Protein AF-A0A2V6WYR8-F1 (afdb_monomer_lite)

Foldseek 3Di:
DVVCLVCVVVVLVVVAPDKDKFKKAADLVCLVVLVVQLVVLCVVLVWDWDWRADSVRRIIITITGFHPVDPCRVVSRVVSVVSSQVSRVVRVMDGDD

Sequence (97 aa):
LWKGRKEAAGVLGRMTANWLLQDAVVPRSKLPAIMREVAAIAARHQLLIANVFHAGDGNLHPLICYDERRPGERERAIQANEELLAACIALGGSVTG

pLDDT: mean 92.53, std 8.23, range [46.0, 98.62]

Radius of gyration: 13.2 Å; chains: 1; bounding box: 28×29×32 Å

Structure (mmCIF, N/CA/C/O backbone):
data_AF-A0A2V6WYR8-F1
#
_entry.id   AF-A0A2V6WYR8-F1
#
loop_
_atom_site.group_PDB
_atom_site.id
_atom_site.type_symbol
_atom_site.label_atom_id
_atom_site.label_alt_id
_atom_site.label_comp_id
_atom_site.label_asym_id
_atom_site.label_entity_id
_atom_site.label_seq_id
_atom_site.pdbx_PDB_ins_code
_atom_site.Cartn_x
_atom_site.Cartn_y
_atom_site.Cartn_z
_atom_site.occupancy
_atom_site.B_iso_or_equiv
_atom_site.auth_seq_id
_atom_site.auth_comp_id
_atom_site.auth_asym_id
_atom_site.auth_atom_id
_atom_site.pdbx_PDB_model_num
ATOM 1 N N . LEU A 1 1 ? -11.797 17.659 -14.805 1.00 73.31 1 LEU A N 1
ATOM 2 C CA . LEU A 1 1 ? -10.851 16.548 -14.534 1.00 73.31 1 LEU A CA 1
ATOM 3 C C . LEU A 1 1 ? -9.777 16.930 -13.507 1.00 73.31 1 LEU A C 1
ATOM 5 O O . LEU A 1 1 ? -9.745 16.321 -12.449 1.00 73.31 1 LEU A O 1
ATOM 9 N N . TRP A 1 2 ? -8.967 17.973 -13.731 1.00 82.94 2 TRP A N 1
ATOM 10 C CA . TRP A 1 2 ? -7.863 18.341 -12.818 1.00 82.94 2 TRP A CA 1
ATOM 11 C C . TRP A 1 2 ? -8.280 18.759 -11.397 1.00 82.94 2 TRP A C 1
ATOM 13 O O . TRP A 1 2 ? -7.629 18.383 -10.425 1.00 82.94 2 TRP A O 1
ATOM 23 N N . LYS A 1 3 ? -9.405 19.476 -11.262 1.00 80.31 3 LYS A N 1
ATOM 24 C CA . LYS A 1 3 ? -9.998 19.826 -9.960 1.00 80.31 3 LYS A CA 1
ATOM 25 C C . LYS A 1 3 ? -10.217 18.584 -9.079 1.00 80.31 3 LYS A C 1
ATOM 27 O O . LYS A 1 3 ? -9.787 18.575 -7.935 1.00 80.31 3 LYS A O 1
ATOM 32 N N . GLY A 1 4 ? -10.749 17.500 -9.654 1.00 77.19 4 GLY A N 1
ATOM 33 C CA . GLY A 1 4 ? -10.975 16.242 -8.932 1.00 77.19 4 GLY A CA 1
ATOM 34 C C . GLY A 1 4 ? -9.690 15.592 -8.408 1.00 77.19 4 GLY A C 1
ATOM 35 O O . GLY A 1 4 ? -9.667 15.112 -7.282 1.00 77.19 4 GLY A O 1
ATOM 36 N N . ARG A 1 5 ? -8.586 15.643 -9.170 1.00 81.31 5 ARG A N 1
ATOM 37 C CA . ARG A 1 5 ? -7.278 15.118 -8.725 1.00 81.31 5 ARG A CA 1
ATOM 38 C C . ARG A 1 5 ? -6.720 15.881 -7.519 1.00 81.31 5 ARG A C 1
ATOM 40 O O . ARG A 1 5 ? -6.082 15.261 -6.670 1.00 81.31 5 ARG A O 1
ATOM 47 N N . LYS A 1 6 ? -6.934 17.201 -7.459 1.00 82.81 6 LYS A N 1
ATOM 48 C CA . LYS A 1 6 ? -6.502 18.057 -6.339 1.00 82.81 6 LYS A CA 1
ATOM 49 C C . LYS A 1 6 ? -7.389 17.904 -5.103 1.00 82.81 6 LYS A C 1
ATOM 51 O O . LYS A 1 6 ? -6.912 18.063 -3.990 1.00 82.81 6 LYS A O 1
ATOM 56 N N . GLU A 1 7 ? -8.662 17.576 -5.295 1.00 85.25 7 GLU A N 1
ATOM 57 C CA . GLU A 1 7 ? -9.653 17.476 -4.218 1.00 85.25 7 GLU A CA 1
ATOM 58 C C . GLU A 1 7 ? -9.744 16.083 -3.575 1.00 85.25 7 GLU A C 1
ATOM 60 O O . GLU A 1 7 ? -10.582 15.883 -2.697 1.00 85.25 7 GLU A O 1
ATOM 65 N N . ALA A 1 8 ? -8.891 15.125 -3.959 1.00 81.31 8 ALA A N 1
ATOM 66 C CA . ALA A 1 8 ? -8.946 13.744 -3.466 1.00 81.31 8 ALA A CA 1
ATOM 67 C C . ALA A 1 8 ? -8.964 13.651 -1.926 1.00 81.31 8 ALA A C 1
ATOM 69 O O . ALA A 1 8 ? -9.812 12.962 -1.363 1.00 81.31 8 ALA A O 1
ATOM 70 N N . ALA A 1 9 ? -8.111 14.420 -1.240 1.00 76.56 9 ALA A N 1
ATOM 71 C CA . ALA A 1 9 ? -8.105 14.486 0.224 1.00 76.56 9 ALA A CA 1
ATOM 72 C C . ALA A 1 9 ? -9.416 15.063 0.798 1.00 76.56 9 ALA A C 1
ATOM 74 O O . ALA A 1 9 ? -9.946 14.552 1.780 1.00 76.56 9 ALA A O 1
ATOM 75 N N . GLY A 1 10 ? -9.989 16.087 0.154 1.00 79.81 10 GLY A N 1
ATOM 76 C CA . GLY A 1 10 ? -11.255 16.694 0.577 1.00 79.81 10 GLY A CA 1
ATOM 77 C C . GLY A 1 10 ? -12.472 15.785 0.370 1.00 79.81 10 GLY A C 1
ATOM 78 O O . GLY A 1 10 ? -13.446 15.875 1.114 1.00 79.81 10 GLY A O 1
ATOM 79 N N . VAL A 1 11 ? -12.430 14.891 -0.622 1.00 83.12 11 VAL A N 1
ATOM 80 C CA . VAL A 1 11 ? -13.449 13.845 -0.799 1.00 83.12 11 VAL A CA 1
ATOM 81 C C . VAL A 1 11 ? -13.307 12.772 0.277 1.00 83.12 11 VAL A C 1
ATOM 83 O O . VAL A 1 11 ? -14.308 12.414 0.892 1.00 83.12 11 VAL A O 1
ATOM 86 N N . LEU A 1 12 ? -12.085 12.317 0.566 1.00 82.88 12 LEU A N 1
ATOM 87 C CA . LEU A 1 12 ? -11.844 11.315 1.610 1.00 82.88 12 LEU A CA 1
ATOM 88 C C . LEU A 1 12 ? -12.236 11.817 3.003 1.00 82.88 12 LEU A C 1
ATOM 90 O O . LEU A 1 12 ? -12.883 11.077 3.739 1.00 82.88 12 LEU A O 1
ATOM 94 N N . GLY A 1 13 ? -12.013 13.105 3.282 1.00 79.75 13 GLY A N 1
ATOM 95 C CA . GLY A 1 13 ? -12.531 13.820 4.458 1.00 79.75 13 GLY A CA 1
ATOM 96 C C . GLY A 1 13 ? -14.040 13.729 4.678 1.00 79.75 13 GLY A C 1
ATOM 97 O O . GLY A 1 13 ? -14.509 13.924 5.793 1.00 79.75 13 GLY A O 1
ATOM 98 N N . ARG A 1 14 ? -14.813 13.435 3.628 1.00 84.88 14 ARG A N 1
ATOM 99 C CA . ARG A 1 14 ? -16.265 13.226 3.711 1.00 84.88 14 ARG A CA 1
ATOM 100 C C . ARG A 1 14 ? -16.666 11.752 3.718 1.00 84.88 14 ARG A C 1
ATOM 102 O O . ARG A 1 14 ? -17.800 11.450 4.070 1.00 84.88 14 ARG A O 1
ATOM 109 N N . MET A 1 15 ? -15.781 10.853 3.292 1.00 84.25 15 MET A N 1
ATOM 110 C CA . MET A 1 15 ? -16.070 9.420 3.160 1.00 84.25 15 MET A CA 1
ATOM 111 C C . MET A 1 15 ? -15.714 8.617 4.409 1.00 84.25 15 MET A C 1
ATOM 113 O O . MET A 1 15 ? -16.322 7.579 4.652 1.00 84.25 15 MET A O 1
ATOM 117 N N . THR A 1 16 ? -14.728 9.067 5.180 1.00 89.81 16 THR A N 1
ATOM 118 C CA . THR A 1 16 ? -14.226 8.349 6.353 1.00 89.81 16 THR A CA 1
ATOM 119 C C . THR A 1 16 ? -13.915 9.317 7.489 1.00 89.81 16 THR A C 1
ATOM 121 O O . THR A 1 16 ? -13.573 10.474 7.246 1.00 89.81 16 THR A O 1
ATOM 124 N N . ALA A 1 17 ? -14.055 8.847 8.730 1.00 90.25 17 ALA A N 1
ATOM 125 C CA . ALA A 1 17 ? -13.750 9.637 9.921 1.00 90.25 17 ALA A CA 1
ATOM 126 C C . ALA A 1 17 ? -12.236 9.767 10.137 1.00 90.25 17 ALA A C 1
ATOM 128 O O . ALA A 1 17 ? -11.753 10.833 10.513 1.00 90.25 17 ALA A O 1
ATOM 129 N N . ASN A 1 18 ? -11.488 8.698 9.852 1.00 94.69 18 ASN A N 1
ATOM 130 C CA . ASN A 1 18 ? -10.043 8.640 10.016 1.00 94.69 18 ASN A CA 1
ATOM 131 C C . ASN A 1 18 ? -9.377 8.004 8.783 1.00 94.69 18 ASN A C 1
ATOM 133 O O . ASN A 1 18 ? -10.003 7.262 8.015 1.00 94.69 18 ASN A O 1
ATOM 137 N N . TRP A 1 19 ? -8.086 8.281 8.590 1.00 94.44 19 TRP A N 1
ATOM 138 C CA . TRP A 1 19 ? -7.246 7.527 7.663 1.00 94.44 19 TRP A CA 1
ATOM 139 C C . TRP A 1 19 ? -5.773 7.538 8.064 1.00 94.44 19 TRP A C 1
ATOM 141 O O . TRP A 1 19 ? -5.283 8.506 8.644 1.00 94.44 19 TRP A O 1
ATOM 151 N N . LEU A 1 20 ? -5.056 6.480 7.685 1.00 94.56 20 LEU A N 1
ATOM 152 C CA . LEU A 1 20 ? -3.596 6.467 7.638 1.00 94.56 20 LEU A CA 1
ATOM 153 C C . LEU A 1 20 ? -3.154 6.747 6.202 1.00 94.56 20 LEU A C 1
ATOM 155 O O . LEU A 1 20 ? -3.526 6.018 5.284 1.00 94.56 20 LEU A O 1
ATOM 159 N N . LEU A 1 21 ? -2.382 7.814 6.013 1.00 93.44 21 LEU A N 1
ATOM 160 C CA . LEU A 1 21 ? -1.752 8.144 4.738 1.00 93.44 21 LEU A CA 1
ATOM 161 C C . LEU A 1 21 ? -0.358 7.525 4.698 1.00 93.44 21 LEU A C 1
ATOM 163 O O . LEU A 1 21 ? 0.400 7.700 5.649 1.00 93.44 21 LEU A O 1
ATOM 167 N N . GLN A 1 22 ? -0.025 6.850 3.604 1.00 92.62 22 GLN A N 1
ATOM 168 C CA . GLN A 1 22 ? 1.332 6.381 3.331 1.00 92.62 22 GLN A CA 1
ATOM 169 C C . GLN A 1 22 ? 1.950 7.118 2.144 1.00 92.62 22 GLN A C 1
ATOM 171 O O . GLN A 1 22 ? 1.234 7.589 1.262 1.00 92.62 22 GLN A O 1
ATOM 176 N N . ASP A 1 23 ? 3.278 7.186 2.133 1.00 93.69 23 ASP A N 1
ATOM 177 C CA . ASP A 1 23 ? 4.095 7.587 0.988 1.00 93.69 23 ASP A CA 1
ATOM 178 C C . ASP A 1 23 ? 5.075 6.442 0.704 1.00 93.69 23 ASP A C 1
ATOM 180 O O . ASP A 1 23 ? 5.950 6.109 1.511 1.00 93.69 23 ASP A O 1
ATOM 184 N N . ALA A 1 24 ? 4.818 5.737 -0.394 1.00 92.06 24 ALA A N 1
ATOM 185 C CA . ALA A 1 24 ? 5.512 4.512 -0.748 1.00 92.06 24 ALA A CA 1
ATOM 186 C C . ALA A 1 24 ? 5.916 4.564 -2.214 1.00 92.06 24 ALA A C 1
ATOM 188 O O . ALA A 1 24 ? 5.089 4.784 -3.093 1.00 92.06 24 ALA A O 1
ATOM 189 N N . VAL A 1 25 ? 7.182 4.286 -2.499 1.00 95.69 25 VAL A N 1
ATOM 190 C CA . VAL A 1 25 ? 7.700 4.262 -3.869 1.00 95.69 25 VAL A CA 1
ATOM 191 C C . VAL A 1 25 ? 8.037 2.831 -4.241 1.00 95.69 25 VAL A C 1
ATOM 193 O O . VAL A 1 25 ? 8.730 2.156 -3.491 1.00 95.69 25 VAL A O 1
ATOM 196 N N . VAL A 1 26 ? 7.605 2.367 -5.415 1.00 96.75 26 VAL A N 1
ATOM 197 C CA . VAL A 1 26 ? 8.048 1.086 -5.997 1.00 96.75 26 VAL A CA 1
ATOM 198 C C . VAL A 1 26 ? 8.625 1.305 -7.395 1.00 96.75 26 VAL A C 1
ATOM 200 O O . VAL A 1 26 ? 8.248 2.265 -8.073 1.00 96.75 26 VAL A O 1
ATOM 203 N N . PRO A 1 27 ? 9.480 0.400 -7.910 1.00 97.12 27 PRO A N 1
ATOM 204 C CA . PRO A 1 27 ? 9.853 0.436 -9.318 1.00 97.12 27 PRO A CA 1
ATOM 205 C C . PRO A 1 27 ? 8.600 0.453 -10.202 1.00 97.12 27 PRO A C 1
ATOM 207 O O . PRO A 1 27 ? 7.678 -0.331 -9.991 1.00 97.12 27 PRO A O 1
ATOM 210 N N . ARG A 1 28 ? 8.562 1.304 -11.233 1.00 96.50 28 ARG A N 1
ATOM 211 C CA . ARG A 1 28 ? 7.365 1.491 -12.086 1.00 96.50 28 ARG A CA 1
ATOM 212 C C . ARG A 1 28 ? 6.811 0.187 -12.668 1.00 96.50 28 ARG A C 1
ATOM 214 O O . ARG A 1 28 ? 5.600 0.017 -12.775 1.00 96.50 28 ARG A O 1
ATOM 221 N N . SER A 1 29 ? 7.687 -0.766 -12.988 1.00 96.94 29 SER A N 1
ATOM 222 C CA . SER A 1 29 ? 7.313 -2.104 -13.470 1.00 96.94 29 SER A CA 1
ATOM 223 C C . SER A 1 29 ? 6.552 -2.949 -12.435 1.00 96.94 29 SER A C 1
ATOM 225 O O . SER A 1 29 ? 5.929 -3.947 -12.793 1.00 96.94 29 SER A O 1
ATOM 227 N N . LYS A 1 30 ? 6.577 -2.554 -11.159 1.00 97.81 30 LYS A N 1
ATOM 228 C CA . LYS A 1 30 ? 5.892 -3.193 -10.031 1.00 97.81 30 LYS A CA 1
ATOM 229 C C . LYS A 1 30 ? 4.599 -2.487 -9.622 1.00 97.81 30 LYS A C 1
ATOM 231 O O . LYS A 1 30 ? 3.886 -3.039 -8.789 1.00 97.81 30 LYS A O 1
ATOM 236 N N . LEU A 1 31 ? 4.227 -1.360 -10.242 1.00 95.94 31 LEU A N 1
ATOM 237 C CA . LEU A 1 31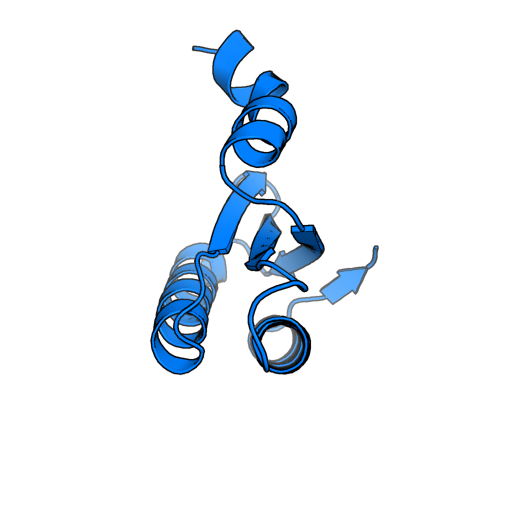 ? 2.953 -0.673 -9.969 1.00 95.94 31 LEU A CA 1
ATOM 238 C C . LEU A 1 31 ? 1.730 -1.613 -10.047 1.00 95.94 31 LEU A C 1
ATOM 240 O O . LEU A 1 31 ? 0.935 -1.627 -9.109 1.00 95.94 31 LEU A O 1
ATOM 244 N N . PRO A 1 32 ? 1.578 -2.475 -11.076 1.00 96.44 32 PRO A N 1
ATOM 245 C CA . PRO A 1 32 ? 0.463 -3.421 -11.105 1.00 96.44 32 PRO A CA 1
ATOM 246 C C . PRO A 1 32 ? 0.500 -4.449 -9.968 1.00 96.44 32 PRO A C 1
ATOM 248 O O . PRO A 1 32 ? -0.548 -4.930 -9.548 1.00 96.44 32 PRO A O 1
ATOM 251 N N . ALA A 1 33 ? 1.693 -4.818 -9.493 1.00 98.19 33 ALA A N 1
ATOM 252 C CA . ALA A 1 33 ? 1.849 -5.781 -8.409 1.00 98.19 33 ALA A CA 1
ATOM 253 C C . ALA A 1 33 ? 1.449 -5.160 -7.067 1.00 98.19 33 ALA A C 1
ATOM 255 O O . ALA A 1 33 ? 0.580 -5.712 -6.400 1.00 98.19 33 ALA A O 1
ATOM 256 N N . ILE A 1 34 ? 1.983 -3.982 -6.721 1.00 97.19 34 ILE A N 1
ATOM 257 C CA . ILE A 1 34 ? 1.628 -3.319 -5.458 1.00 97.19 34 ILE A CA 1
ATOM 258 C C . ILE A 1 34 ? 0.140 -2.948 -5.410 1.00 97.19 34 ILE A C 1
ATOM 260 O O . ILE A 1 34 ? -0.484 -3.087 -4.368 1.00 97.19 34 ILE A O 1
ATOM 264 N N . MET A 1 35 ? -0.480 -2.570 -6.535 1.00 96.56 35 MET A N 1
ATOM 265 C CA . MET A 1 35 ? -1.923 -2.288 -6.565 1.00 96.56 35 MET A CA 1
ATOM 266 C C . MET A 1 35 ? -2.780 -3.534 -6.294 1.00 96.56 35 MET A C 1
ATOM 268 O O . MET A 1 35 ? -3.841 -3.419 -5.682 1.00 96.56 35 MET A O 1
ATOM 272 N N . ARG A 1 36 ? -2.326 -4.725 -6.712 1.00 98.19 36 ARG A N 1
ATOM 273 C CA . ARG A 1 36 ? -2.981 -5.992 -6.345 1.00 98.19 36 ARG A CA 1
ATOM 274 C C . ARG A 1 36 ? -2.806 -6.305 -4.863 1.00 98.19 36 ARG A C 1
ATOM 276 O O . ARG A 1 36 ? -3.778 -6.708 -4.234 1.00 98.19 36 ARG A O 1
ATOM 283 N N . GLU A 1 37 ? -1.618 -6.067 -4.309 1.00 98.12 37 GLU A N 1
ATOM 284 C CA . GLU A 1 37 ? -1.374 -6.231 -2.871 1.00 98.12 37 GLU A CA 1
ATOM 285 C C . GLU A 1 37 ? -2.246 -5.285 -2.044 1.00 98.12 37 GLU A C 1
ATOM 287 O O . GLU A 1 37 ? -2.912 -5.735 -1.120 1.00 98.12 37 GLU A O 1
ATOM 292 N N . VAL A 1 38 ? -2.351 -4.005 -2.422 1.00 97.75 38 VAL A N 1
ATOM 293 C CA . VAL A 1 38 ? -3.250 -3.039 -1.766 1.00 97.75 38 VAL A CA 1
ATOM 294 C C . VAL A 1 38 ? -4.692 -3.552 -1.747 1.00 97.75 38 VAL A C 1
ATOM 296 O O . VAL A 1 38 ? -5.342 -3.515 -0.704 1.00 97.75 38 VAL A O 1
ATOM 299 N N . ALA A 1 39 ? -5.196 -4.061 -2.876 1.00 98.12 39 ALA A N 1
ATOM 300 C CA . ALA A 1 39 ? -6.549 -4.608 -2.948 1.00 98.12 39 ALA A CA 1
ATOM 301 C C . ALA A 1 39 ? -6.721 -5.862 -2.071 1.00 98.12 39 ALA A C 1
ATOM 303 O O . ALA A 1 39 ? -7.745 -6.014 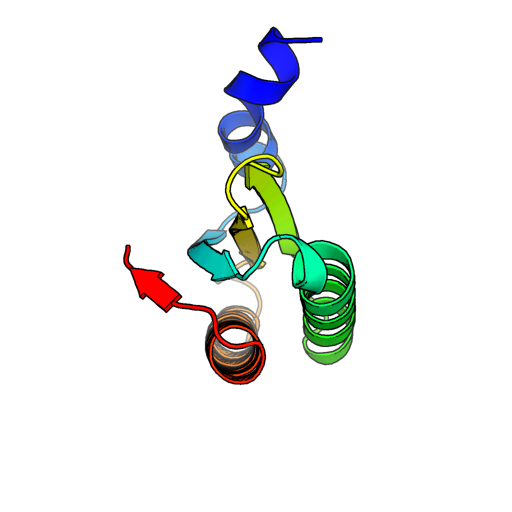-1.404 1.00 98.12 39 ALA A O 1
ATOM 304 N N . ALA A 1 40 ? -5.719 -6.744 -2.038 1.00 98.62 40 ALA A N 1
ATOM 305 C CA . ALA A 1 40 ? -5.735 -7.937 -1.199 1.00 98.62 40 ALA A CA 1
ATOM 306 C C . ALA A 1 40 ? -5.695 -7.588 0.299 1.00 98.62 40 ALA A C 1
ATOM 308 O O . ALA A 1 40 ? -6.470 -8.147 1.072 1.00 98.62 40 ALA A O 1
ATOM 309 N N . ILE A 1 41 ? -4.846 -6.639 0.702 1.00 98.50 41 ILE A N 1
ATOM 310 C CA . ILE A 1 41 ? -4.743 -6.127 2.076 1.00 98.50 41 ILE A CA 1
ATOM 311 C C . ILE A 1 41 ? -6.070 -5.493 2.503 1.00 98.50 41 ILE A C 1
ATOM 313 O O . ILE A 1 41 ? -6.595 -5.829 3.564 1.00 98.50 41 ILE A O 1
ATOM 317 N N . ALA A 1 42 ? -6.653 -4.637 1.657 1.00 98.19 42 ALA A N 1
ATOM 318 C CA . ALA A 1 42 ? -7.957 -4.023 1.905 1.00 98.19 42 ALA A CA 1
ATOM 319 C C . ALA A 1 42 ? -9.038 -5.084 2.181 1.00 98.19 42 ALA A C 1
ATOM 321 O O . ALA A 1 42 ? -9.778 -4.984 3.160 1.00 98.19 42 ALA A O 1
ATOM 322 N N . ALA A 1 43 ? -9.084 -6.142 1.363 1.00 98.44 43 ALA A N 1
ATOM 323 C CA . ALA A 1 43 ? -10.026 -7.244 1.536 1.00 98.44 43 ALA A CA 1
ATOM 324 C C . ALA A 1 43 ? -9.766 -8.061 2.816 1.00 98.44 43 ALA A C 1
ATOM 326 O O . ALA A 1 43 ? -10.716 -8.353 3.542 1.00 98.44 43 ALA A O 1
ATOM 327 N N . ARG A 1 44 ? -8.501 -8.397 3.123 1.00 98.38 44 ARG A N 1
ATOM 328 C CA . ARG A 1 44 ? -8.123 -9.148 4.339 1.00 98.38 44 ARG A CA 1
ATOM 329 C C . ARG A 1 44 ? -8.551 -8.429 5.616 1.00 98.38 44 ARG A C 1
ATOM 331 O O . ARG A 1 44 ? -9.091 -9.059 6.520 1.00 98.38 44 ARG A O 1
ATOM 338 N N . HIS A 1 45 ? -8.341 -7.115 5.665 1.00 98.19 45 HIS A N 1
ATOM 339 C CA . HIS A 1 45 ? -8.630 -6.290 6.843 1.00 98.19 45 HIS A CA 1
ATOM 340 C C . HIS A 1 45 ? -10.053 -5.725 6.872 1.00 98.19 45 HIS A C 1
ATOM 342 O O . HIS A 1 45 ? -10.450 -5.114 7.868 1.00 98.19 45 HIS A O 1
ATOM 348 N N . GLN A 1 46 ? -10.836 -5.956 5.812 1.00 97.56 46 GLN A N 1
ATOM 349 C CA . GLN A 1 46 ? -12.177 -5.394 5.625 1.00 97.56 46 GLN A CA 1
ATOM 350 C C . GLN A 1 46 ? -12.172 -3.862 5.750 1.00 97.56 46 GLN A C 1
ATOM 352 O O . GLN A 1 46 ? -13.003 -3.272 6.441 1.00 97.56 46 GLN A O 1
ATOM 357 N N . LEU A 1 47 ? -11.202 -3.223 5.095 1.00 97.12 47 LEU A N 1
ATOM 358 C CA . LEU A 1 47 ? -11.012 -1.774 5.089 1.00 97.12 47 LEU A CA 1
ATOM 359 C C . LEU A 1 47 ? -11.129 -1.228 3.671 1.00 97.12 47 LEU A C 1
ATOM 361 O O . LEU A 1 47 ? -10.833 -1.908 2.688 1.00 97.12 47 LEU A O 1
ATOM 365 N N . LEU A 1 48 ? -11.510 0.041 3.566 1.00 96.06 48 LEU A N 1
ATOM 366 C CA . LEU A 1 48 ? -11.361 0.783 2.323 1.00 96.06 48 LEU A CA 1
ATOM 367 C C . LEU A 1 48 ? -9.936 1.339 2.264 1.00 96.06 48 LEU A C 1
ATOM 369 O O . LEU A 1 48 ? -9.521 2.063 3.163 1.00 96.06 48 LEU A O 1
ATOM 373 N N . ILE A 1 49 ? -9.207 1.048 1.188 1.00 96.50 49 ILE A N 1
ATOM 374 C CA . ILE A 1 49 ? -7.931 1.708 0.901 1.00 96.50 49 ILE A CA 1
ATOM 375 C C . ILE A 1 49 ? -8.091 2.495 -0.394 1.00 96.50 49 ILE A C 1
ATOM 377 O O . ILE A 1 49 ? -8.152 1.924 -1.484 1.00 96.50 49 ILE A O 1
ATOM 381 N N . ALA A 1 50 ? -8.196 3.816 -0.272 1.00 93.50 50 ALA A N 1
ATOM 382 C CA . ALA A 1 50 ? -8.154 4.702 -1.425 1.00 93.50 50 ALA A CA 1
ATOM 383 C C . ALA A 1 50 ? -6.707 4.872 -1.891 1.00 93.50 50 ALA A C 1
ATOM 385 O O . ALA A 1 50 ? -5.770 4.660 -1.126 1.00 93.50 50 ALA A O 1
ATOM 386 N N . ASN A 1 51 ? -6.504 5.242 -3.153 1.00 90.44 51 ASN A N 1
ATOM 387 C CA . ASN A 1 51 ? -5.155 5.388 -3.680 1.00 90.44 51 ASN A CA 1
ATOM 388 C C . ASN A 1 51 ? -5.056 6.571 -4.632 1.00 90.44 51 ASN A C 1
ATOM 390 O O . ASN A 1 51 ? -5.897 6.767 -5.513 1.00 90.44 51 ASN A O 1
ATOM 394 N N . VAL A 1 52 ? -3.996 7.344 -4.456 1.00 89.19 52 VAL A N 1
ATOM 395 C CA . VAL A 1 52 ? -3.624 8.455 -5.319 1.00 89.19 52 VAL A CA 1
ATOM 396 C C . VAL A 1 52 ? -2.141 8.294 -5.593 1.00 89.19 52 VAL A C 1
ATOM 398 O O . VAL A 1 52 ? -1.385 8.082 -4.663 1.00 89.19 52 VAL A O 1
ATOM 401 N N . PHE A 1 53 ? -1.697 8.352 -6.843 1.00 88.44 53 PHE A N 1
ATOM 402 C CA . PHE A 1 53 ? -0.306 8.017 -7.144 1.00 88.44 53 PHE A CA 1
ATOM 403 C C . PHE A 1 53 ? 0.258 8.841 -8.298 1.00 88.44 53 PHE A C 1
ATOM 405 O O . PHE A 1 53 ? -0.475 9.396 -9.128 1.00 88.44 53 PHE A O 1
ATOM 412 N N . HIS A 1 54 ? 1.581 8.919 -8.323 1.00 91.56 54 HIS A N 1
ATOM 413 C CA . HIS A 1 54 ? 2.405 9.462 -9.386 1.00 91.56 54 HIS A CA 1
ATOM 414 C C . HIS A 1 54 ? 2.950 8.284 -10.202 1.00 91.56 54 HIS A C 1
ATOM 416 O O . HIS A 1 54 ? 4.057 7.794 -10.027 1.00 91.56 54 HIS A O 1
ATOM 422 N N . ALA A 1 55 ? 2.141 7.785 -11.139 1.00 89.38 55 ALA A N 1
ATOM 423 C CA . ALA A 1 55 ? 2.502 6.602 -11.931 1.00 89.38 55 ALA A CA 1
ATOM 424 C C . ALA A 1 55 ? 3.830 6.754 -12.705 1.00 89.38 55 ALA A C 1
ATOM 426 O O . ALA A 1 55 ? 4.482 5.764 -13.033 1.00 89.38 55 ALA A O 1
ATOM 427 N N . GLY A 1 56 ? 4.205 7.999 -13.027 1.00 91.62 56 GLY A N 1
ATOM 428 C CA . GLY A 1 56 ? 5.396 8.330 -13.806 1.00 91.62 56 GLY A CA 1
ATOM 429 C C . GLY A 1 56 ? 6.715 8.070 -13.081 1.00 91.62 56 GLY A C 1
ATOM 430 O O . GLY A 1 56 ? 7.697 7.775 -13.760 1.00 91.62 56 GLY A O 1
ATOM 431 N N . ASP A 1 57 ? 6.725 8.126 -11.749 1.00 93.06 57 ASP A N 1
ATOM 432 C CA . ASP A 1 57 ? 7.898 7.889 -10.896 1.00 93.06 57 ASP A CA 1
ATOM 433 C C . ASP A 1 57 ? 7.728 6.681 -9.958 1.00 93.06 57 ASP A C 1
ATOM 435 O O . ASP A 1 57 ? 8.719 6.170 -9.446 1.00 93.06 57 ASP A O 1
ATOM 439 N N . GLY A 1 58 ? 6.512 6.140 -9.833 1.00 93.00 58 GLY A N 1
ATOM 440 C CA . GLY A 1 58 ? 6.236 4.952 -9.028 1.00 93.00 58 GLY A CA 1
ATOM 441 C C . GLY A 1 58 ? 5.857 5.255 -7.580 1.00 93.00 58 GLY A C 1
ATOM 442 O O . GLY A 1 58 ? 5.742 4.310 -6.803 1.00 93.00 58 GLY A O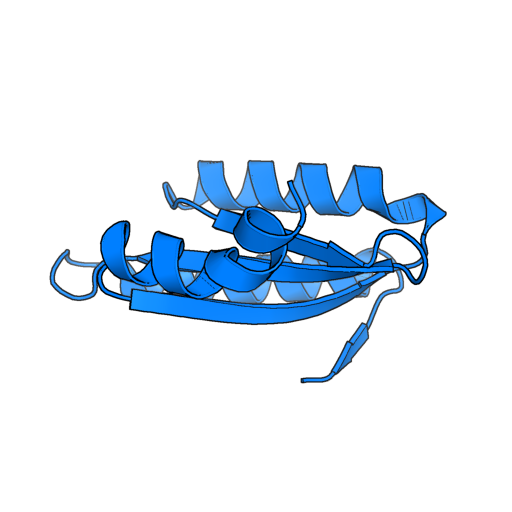 1
ATOM 443 N N . ASN A 1 59 ? 5.646 6.527 -7.222 1.00 94.75 59 ASN A N 1
ATOM 444 C CA . ASN A 1 59 ? 5.168 6.931 -5.903 1.00 94.75 59 ASN A CA 1
ATOM 445 C C . ASN A 1 59 ? 3.649 6.699 -5.771 1.00 94.75 59 ASN A C 1
ATOM 447 O O . ASN A 1 59 ? 2.866 7.143 -6.615 1.00 94.75 59 ASN A O 1
ATOM 451 N N . LEU A 1 60 ? 3.236 6.005 -4.710 1.00 93.00 60 LEU A N 1
ATOM 452 C CA . LEU A 1 60 ? 1.862 5.760 -4.305 1.00 93.00 60 LEU A CA 1
ATOM 453 C C . LEU A 1 60 ? 1.556 6.419 -2.962 1.00 93.00 60 LEU A C 1
ATOM 455 O O . LEU A 1 60 ? 2.329 6.325 -2.011 1.00 93.00 60 LEU A O 1
ATOM 459 N N . HIS A 1 61 ? 0.323 6.905 -2.854 1.00 94.38 61 HIS A N 1
ATOM 460 C CA . HIS A 1 61 ? -0.274 7.360 -1.609 1.00 94.38 61 HIS A CA 1
ATOM 461 C C . HIS A 1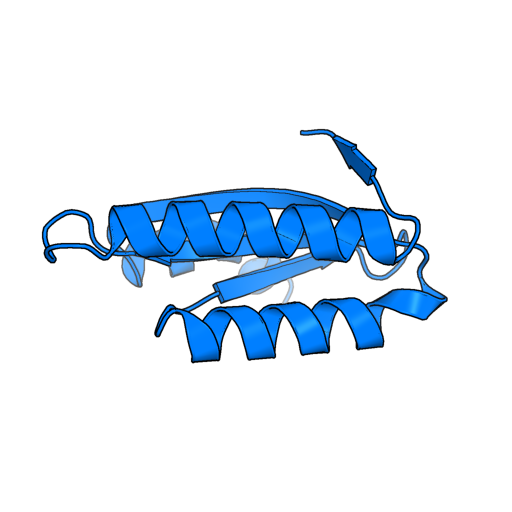 61 ? -1.525 6.544 -1.260 1.00 94.38 61 HIS A C 1
ATOM 463 O O . HIS A 1 61 ? -2.651 7.003 -1.498 1.00 94.38 61 HIS A O 1
ATOM 469 N N . PRO A 1 62 ? -1.370 5.320 -0.725 1.00 94.69 62 PRO A N 1
ATOM 470 C CA . PRO A 1 62 ? -2.477 4.580 -0.140 1.00 94.69 62 PRO A CA 1
ATOM 471 C C . PRO A 1 62 ? -3.024 5.325 1.080 1.00 94.69 62 PRO A C 1
ATOM 473 O O . PRO A 1 62 ? -2.274 5.739 1.965 1.00 94.69 62 PRO A O 1
ATOM 476 N N . LEU A 1 63 ? -4.343 5.487 1.126 1.00 95.31 63 LEU A N 1
ATOM 477 C CA . LEU A 1 63 ? -5.071 6.072 2.245 1.00 95.31 63 LEU A CA 1
ATOM 478 C C . LEU A 1 63 ? -5.953 4.984 2.849 1.00 95.31 63 LEU A C 1
ATOM 480 O O . LEU A 1 63 ? -6.998 4.645 2.291 1.00 95.31 63 LEU A O 1
ATOM 484 N N . ILE A 1 64 ? -5.504 4.413 3.964 1.00 97.00 64 ILE A N 1
ATOM 485 C CA . ILE A 1 64 ? -6.206 3.349 4.685 1.00 97.00 64 ILE A CA 1
ATOM 486 C C . ILE A 1 64 ? -7.291 4.007 5.529 1.00 97.00 64 ILE A C 1
ATOM 488 O O . ILE A 1 64 ? -6.992 4.635 6.542 1.00 97.00 64 ILE A O 1
ATOM 492 N N . CYS A 1 65 ? -8.540 3.906 5.090 1.00 96.69 65 CYS A N 1
ATOM 493 C CA . CYS A 1 65 ? -9.692 4.530 5.726 1.00 96.69 65 CYS A CA 1
ATOM 494 C C . CYS A 1 65 ? -10.246 3.641 6.842 1.00 96.69 65 CYS A C 1
ATOM 496 O O . CYS A 1 65 ? -10.457 2.445 6.635 1.00 96.69 65 CYS A O 1
ATOM 498 N N . TYR A 1 66 ? -10.520 4.237 8.000 1.00 96.38 66 TYR A N 1
ATOM 499 C CA . TYR A 1 66 ? -11.098 3.553 9.155 1.00 96.38 66 TYR A CA 1
ATOM 500 C C . TYR A 1 66 ? -11.923 4.526 10.010 1.00 96.38 66 TYR A C 1
ATOM 502 O O . TYR A 1 66 ? -11.825 5.745 9.861 1.00 96.38 66 TYR A O 1
ATOM 510 N N . ASP A 1 67 ? -12.737 3.993 10.913 1.00 95.69 67 ASP A N 1
ATOM 511 C CA . ASP A 1 67 ? -13.504 4.749 11.898 1.00 95.69 67 ASP A CA 1
ATOM 512 C C . ASP A 1 67 ? -13.134 4.274 13.305 1.00 95.69 67 ASP A C 1
ATOM 514 O O . ASP A 1 67 ? -13.493 3.174 13.721 1.00 95.69 67 ASP A O 1
ATOM 518 N N . GLU A 1 68 ? -12.420 5.105 14.066 1.00 94.56 68 GLU A N 1
ATOM 519 C CA . GLU A 1 68 ? -11.964 4.756 15.421 1.00 94.56 68 GLU A CA 1
ATOM 520 C C . GLU A 1 68 ? -13.105 4.507 16.418 1.00 94.56 68 GLU A C 1
ATOM 522 O O . GLU A 1 68 ? -12.897 3.892 17.463 1.00 94.56 68 GLU A O 1
ATOM 527 N N . ARG A 1 69 ? -14.329 4.942 16.092 1.00 95.25 69 ARG A N 1
ATOM 528 C CA . ARG A 1 69 ? -15.527 4.679 16.901 1.00 95.25 69 ARG A CA 1
ATOM 529 C C . ARG A 1 69 ? -16.016 3.241 16.736 1.00 95.25 69 ARG A C 1
ATOM 531 O O . ARG A 1 69 ? -16.817 2.775 17.545 1.00 95.25 69 ARG A O 1
ATOM 538 N N . ARG A 1 70 ? -15.573 2.540 15.686 1.00 95.25 70 ARG A N 1
ATOM 539 C CA . ARG A 1 70 ? -15.875 1.127 15.456 1.00 95.25 70 ARG A CA 1
ATOM 540 C C . ARG A 1 70 ? -14.788 0.263 16.097 1.00 95.25 70 ARG A C 1
ATOM 542 O O . ARG A 1 70 ? -13.623 0.356 15.704 1.00 95.25 70 ARG A O 1
ATOM 549 N N . PRO A 1 71 ? -15.145 -0.612 17.054 1.00 96.75 71 PRO A N 1
ATOM 550 C CA . PRO A 1 71 ? -14.169 -1.443 17.747 1.00 96.75 71 PRO A CA 1
ATOM 551 C C . PRO A 1 71 ? -13.278 -2.241 16.784 1.00 96.75 71 PRO A C 1
ATOM 553 O O . PRO A 1 71 ? -13.763 -2.929 15.881 1.00 96.75 71 PRO A O 1
ATOM 556 N N . GLY A 1 72 ? -11.964 -2.148 16.983 1.00 97.25 72 GLY A N 1
ATOM 557 C CA . GLY A 1 72 ? -10.970 -2.909 16.229 1.00 97.25 72 GLY A CA 1
ATOM 558 C C . GLY A 1 72 ? -10.632 -2.369 14.836 1.00 97.25 72 GLY A C 1
ATOM 559 O O . GLY A 1 72 ? -9.732 -2.914 14.204 1.00 97.25 72 GLY A O 1
ATOM 560 N N . GLU A 1 73 ? -11.331 -1.356 14.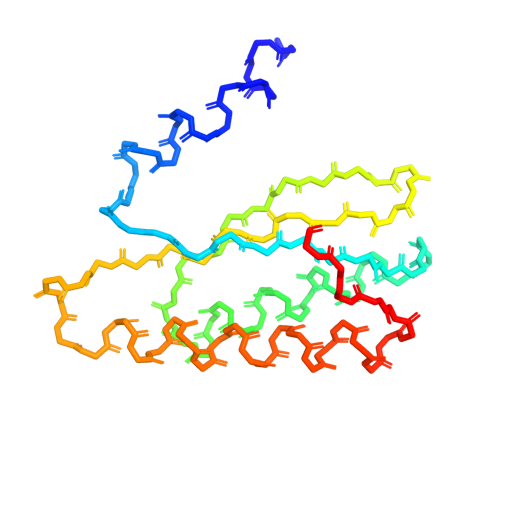303 1.00 97.81 73 GLU A N 1
ATOM 561 C CA . GLU A 1 73 ? -11.010 -0.821 12.967 1.00 97.81 73 GLU A CA 1
ATOM 562 C C . GLU A 1 73 ? -9.643 -0.133 12.936 1.00 97.81 73 GLU A C 1
ATOM 564 O O . GLU A 1 73 ? -8.891 -0.308 11.978 1.00 97.81 73 GLU A O 1
ATOM 569 N N . ARG A 1 74 ? -9.282 0.583 14.006 1.00 97.62 74 ARG A N 1
ATOM 570 C CA . ARG A 1 74 ? -7.968 1.222 14.135 1.00 97.62 74 ARG A CA 1
ATOM 571 C C . ARG A 1 74 ? -6.841 0.191 14.157 1.00 97.62 74 ARG A C 1
ATOM 573 O O . ARG A 1 7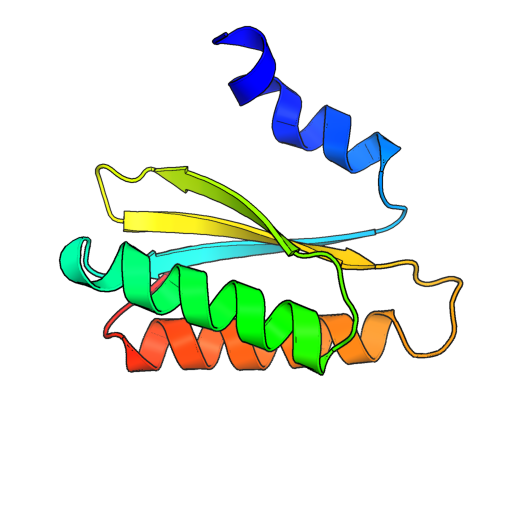4 ? -5.844 0.361 13.463 1.00 97.62 74 ARG A O 1
ATOM 580 N N . GLU A 1 75 ? -6.997 -0.883 14.922 1.00 98.25 75 GLU A N 1
ATOM 581 C CA . GLU A 1 75 ? -6.003 -1.952 15.024 1.00 98.25 75 GLU A CA 1
ATOM 582 C C . GLU A 1 75 ? -5.821 -2.665 13.678 1.00 98.25 75 GLU A C 1
ATOM 584 O O . GLU A 1 75 ? -4.687 -2.872 13.248 1.00 98.25 75 GLU A O 1
ATOM 589 N N . ARG A 1 76 ? -6.918 -2.956 12.962 1.00 98.44 76 ARG A N 1
ATOM 590 C CA . ARG A 1 76 ? -6.849 -3.494 11.593 1.00 98.44 76 ARG A CA 1
ATOM 591 C C . ARG A 1 76 ? -6.182 -2.520 10.626 1.00 98.44 76 ARG A C 1
ATOM 593 O O . ARG A 1 76 ? -5.417 -2.950 9.775 1.00 98.44 76 ARG A O 1
ATOM 600 N N . ALA A 1 77 ? -6.426 -1.214 10.756 1.00 98.19 77 ALA A N 1
ATOM 601 C CA . ALA A 1 77 ? -5.784 -0.213 9.907 1.00 98.19 77 ALA A CA 1
ATOM 602 C C . ALA A 1 77 ? -4.265 -0.164 10.120 1.00 98.19 77 ALA A C 1
ATOM 604 O O . ALA A 1 77 ? -3.519 -0.067 9.148 1.00 98.19 77 ALA A O 1
ATOM 605 N N . ILE A 1 78 ? -3.805 -0.286 11.369 1.00 98.12 78 ILE A N 1
ATOM 606 C CA . ILE A 1 78 ? -2.376 -0.372 11.701 1.00 98.12 78 ILE A CA 1
ATOM 607 C C . ILE A 1 78 ? -1.761 -1.652 11.114 1.00 98.12 78 ILE A C 1
ATOM 609 O O . ILE A 1 78 ? -0.724 -1.580 10.463 1.00 98.12 78 ILE A O 1
ATOM 613 N N . GLN A 1 79 ? -2.423 -2.802 11.255 1.00 98.50 79 GLN A N 1
ATOM 614 C CA . GLN A 1 79 ? -1.941 -4.069 10.686 1.00 98.50 79 GLN A CA 1
ATOM 615 C C . GLN A 1 79 ? -1.904 -4.039 9.150 1.00 98.50 79 GLN A C 1
ATOM 617 O O . GLN A 1 79 ? -0.912 -4.431 8.537 1.00 98.50 79 GLN A O 1
ATOM 622 N N . ALA A 1 80 ? -2.951 -3.507 8.514 1.00 98.38 80 ALA A N 1
ATOM 623 C CA . ALA A 1 80 ? -2.990 -3.290 7.071 1.00 98.38 80 ALA A CA 1
ATOM 624 C C . ALA A 1 80 ? -1.844 -2.383 6.603 1.00 98.38 80 ALA A C 1
ATOM 626 O O . ALA A 1 80 ? -1.271 -2.604 5.536 1.00 98.38 80 ALA A O 1
ATOM 627 N N . ASN A 1 81 ? -1.496 -1.376 7.407 1.00 97.50 81 ASN A N 1
ATOM 628 C CA . ASN A 1 81 ? -0.379 -0.492 7.129 1.00 97.50 81 ASN A CA 1
ATOM 629 C C . ASN A 1 81 ? 0.959 -1.236 7.149 1.00 97.50 81 ASN A C 1
ATOM 631 O O . ASN A 1 81 ? 1.735 -1.130 6.206 1.00 97.50 81 ASN A O 1
ATOM 635 N N . GLU A 1 82 ? 1.219 -2.017 8.194 1.00 97.56 82 GLU A N 1
ATOM 636 C CA . GLU A 1 82 ? 2.442 -2.817 8.310 1.00 97.56 82 GLU A CA 1
ATOM 637 C C . GLU A 1 82 ? 2.594 -3.802 7.141 1.00 97.56 82 GLU A C 1
ATOM 639 O O . GLU A 1 82 ? 3.666 -3.883 6.536 1.00 97.56 82 GLU A O 1
ATOM 644 N N . GLU A 1 83 ? 1.512 -4.486 6.754 1.00 97.94 83 GLU A N 1
ATOM 645 C CA . GLU A 1 83 ? 1.503 -5.379 5.588 1.00 97.94 83 GLU A CA 1
ATOM 646 C C . GLU A 1 83 ? 1.791 -4.636 4.278 1.00 97.94 83 GLU A C 1
ATOM 648 O O . GLU A 1 83 ? 2.543 -5.128 3.434 1.00 97.94 83 GLU A O 1
ATOM 653 N N . LEU A 1 84 ? 1.221 -3.442 4.102 1.00 97.25 84 LEU A N 1
ATOM 654 C CA . LEU A 1 84 ? 1.446 -2.606 2.926 1.00 97.25 84 LEU A CA 1
ATOM 655 C C . LEU A 1 84 ? 2.912 -2.170 2.820 1.00 97.25 84 LEU A C 1
ATOM 657 O O . LEU A 1 84 ? 3.498 -2.233 1.735 1.00 97.25 84 LEU A O 1
ATOM 661 N N . LEU A 1 85 ? 3.513 -1.754 3.936 1.00 95.94 85 LEU A N 1
ATOM 662 C CA . LEU A 1 85 ? 4.922 -1.373 3.982 1.00 95.94 85 LEU A CA 1
ATOM 663 C C . LEU A 1 85 ? 5.828 -2.565 3.674 1.00 95.94 85 LEU A C 1
ATOM 665 O O . LEU A 1 85 ? 6.749 -2.446 2.864 1.00 95.94 85 LEU A O 1
ATOM 669 N N . ALA A 1 86 ? 5.528 -3.732 4.245 1.00 97.19 86 ALA A N 1
ATOM 670 C CA . ALA A 1 86 ? 6.254 -4.961 3.951 1.00 97.19 86 ALA A CA 1
ATOM 671 C C . ALA A 1 86 ? 6.155 -5.341 2.463 1.00 97.19 86 ALA A C 1
ATOM 673 O O . ALA A 1 86 ? 7.168 -5.673 1.847 1.00 97.19 86 ALA A O 1
ATOM 674 N N . ALA A 1 87 ? 4.967 -5.229 1.857 1.00 97.62 87 ALA A N 1
ATOM 675 C CA . ALA A 1 87 ? 4.761 -5.478 0.431 1.00 97.62 87 ALA A CA 1
ATOM 676 C C . ALA A 1 87 ? 5.544 -4.491 -0.453 1.00 97.62 87 ALA A C 1
ATOM 678 O O . ALA A 1 87 ? 6.137 -4.896 -1.455 1.00 97.62 87 ALA A O 1
ATOM 679 N N . CYS A 1 88 ? 5.594 -3.209 -0.076 1.00 96.94 88 CYS A N 1
ATOM 680 C CA . CYS A 1 88 ? 6.395 -2.198 -0.767 1.00 96.94 88 CYS A CA 1
ATOM 681 C C . CYS A 1 88 ? 7.886 -2.576 -0.774 1.00 96.94 88 CYS A C 1
ATOM 683 O O . CYS A 1 88 ? 8.501 -2.662 -1.841 1.00 96.94 88 CYS A O 1
ATOM 685 N N . ILE A 1 89 ? 8.446 -2.888 0.400 1.00 97.00 89 ILE A N 1
ATOM 686 C CA . ILE A 1 89 ? 9.847 -3.305 0.546 1.00 97.00 89 ILE A CA 1
ATOM 687 C C . ILE A 1 89 ? 10.126 -4.600 -0.231 1.00 97.00 89 ILE A C 1
ATOM 689 O O . ILE A 1 89 ? 11.114 -4.680 -0.960 1.00 97.00 89 ILE A O 1
ATOM 693 N N . ALA A 1 90 ? 9.235 -5.592 -0.156 1.00 97.88 90 ALA A N 1
ATOM 694 C CA . ALA A 1 90 ? 9.371 -6.857 -0.882 1.00 97.88 90 ALA A CA 1
ATOM 695 C C . ALA A 1 90 ? 9.401 -6.679 -2.413 1.00 97.88 90 ALA A C 1
ATOM 697 O O . ALA A 1 90 ? 9.999 -7.484 -3.128 1.00 97.88 90 ALA A O 1
ATOM 698 N N . LEU A 1 91 ? 8.789 -5.610 -2.931 1.00 97.56 91 LEU A N 1
ATOM 699 C CA . LEU A 1 91 ? 8.813 -5.258 -4.351 1.00 97.56 91 LEU A CA 1
ATOM 700 C C . LEU A 1 91 ? 10.019 -4.389 -4.749 1.00 97.56 91 LEU A C 1
ATOM 702 O O . LEU A 1 91 ? 10.086 -3.936 -5.895 1.00 97.56 91 LEU A O 1
ATOM 706 N N . GLY A 1 92 ? 10.983 -4.195 -3.844 1.00 96.19 92 GLY A N 1
ATOM 707 C CA . GLY A 1 92 ? 12.170 -3.365 -4.060 1.00 96.19 92 GLY A CA 1
ATOM 708 C C . GLY A 1 92 ? 11.877 -1.869 -3.980 1.00 96.19 92 GLY A C 1
ATOM 709 O O . GLY A 1 92 ? 12.572 -1.077 -4.613 1.00 96.19 92 GLY A O 1
ATOM 710 N N . GLY A 1 93 ? 10.804 -1.502 -3.280 1.00 94.94 93 GLY A N 1
ATOM 711 C CA . GLY A 1 93 ? 10.423 -0.126 -3.021 1.00 94.94 93 GLY A CA 1
ATOM 712 C C . GLY A 1 93 ? 11.071 0.471 -1.773 1.00 94.94 93 GLY A C 1
ATOM 713 O O . GLY A 1 93 ? 11.896 -0.157 -1.108 1.00 94.94 93 GLY A O 1
ATOM 714 N N . SER A 1 94 ? 10.664 1.693 -1.446 1.00 93.19 94 SER A N 1
ATOM 715 C CA . SER A 1 94 ? 11.059 2.407 -0.235 1.00 93.19 94 SER A CA 1
ATOM 716 C C . SER A 1 94 ? 9.853 3.041 0.442 1.00 93.19 94 SER A C 1
ATOM 718 O O . SER A 1 94 ? 8.894 3.455 -0.212 1.00 93.19 94 SER A O 1
ATOM 720 N N . VAL A 1 95 ? 9.943 3.153 1.764 1.00 81.94 95 VAL A N 1
ATOM 721 C CA . VAL A 1 95 ? 9.015 3.929 2.582 1.00 81.94 95 VAL A CA 1
ATOM 722 C C . VAL A 1 95 ? 9.788 5.146 3.060 1.00 81.94 95 VAL A C 1
ATOM 724 O O . VAL A 1 95 ? 10.687 5.033 3.893 1.00 81.94 95 VAL A O 1
ATOM 727 N N . THR A 1 96 ? 9.506 6.294 2.469 1.00 64.06 96 THR A N 1
ATOM 728 C CA . THR A 1 96 ? 10.068 7.576 2.889 1.00 64.06 96 THR A CA 1
ATOM 729 C C . THR A 1 96 ? 8.897 8.535 2.942 1.00 64.06 96 THR A C 1
ATOM 731 O O . THR A 1 96 ? 8.220 8.683 1.930 1.00 64.06 96 THR A O 1
ATOM 734 N N . GLY A 1 97 ? 8.627 9.065 4.136 1.00 46.00 97 GLY A N 1
ATOM 735 C CA . GLY A 1 97 ? 7.468 9.916 4.409 1.00 46.00 97 GLY A CA 1
ATOM 736 C C . GLY A 1 97 ? 7.502 11.265 3.715 1.00 46.00 97 GLY A C 1
ATOM 737 O O . GLY A 1 97 ? 8.614 11.731 3.372 1.00 46.00 97 GLY A O 1
#

Secondary structure (DSSP, 8-state):
-HHHHHSHHHHHHHH-SEEEE--EE--GGGHHHHHHHHHHHHHHHT-EEEEEEETTTTEEEEEEEE-TTSTTHHHHHHHHHHHHHHHHHHTT-EE--